Protein AF-G8Z0F2-F1 (afdb_monomer)

Solvent-accessible surface area (backbone atoms only — not comparable to full-atom values): 9276 Å² total; per-residue (Å²): 132,87,78,83,81,76,84,80,76,81,82,78,84,82,80,83,83,81,81,83,79,84,82,79,79,85,79,81,80,79,82,82,78,80,82,79,82,79,82,83,80,86,80,84,64,68,38,67,36,72,83,66,85,87,85,67,81,100,57,70,66,57,38,67,39,76,79,41,48,89,71,60,40,52,38,57,89,66,36,44,76,53,86,87,68,93,77,92,81,89,79,74,52,79,41,81,27,63,99,44,64,44,76,51,65,47,67,57,94,91,38,76,76,45,77,43,75,42,76,52,49,91,100,47,82,46,73,44,62,87

Foldseek 3Di:
DDDDDDDDDDDDDDDDDDDDDDDDDDDDDDDDDDDDDDDDDDDADFDFADPDDDDDPPAQDQGQGGPDGPVVQQDNVRNDGHDPDDDDDDDKDKDKDPPAKDWDFDDDPNDTDDIWTDGDDPPDIDIIMD

Radius of gyration: 45.35 Å; Cα contacts (8 Å, |Δi|>4): 136; chains: 1; bounding box: 96×27×138 Å

pLDDT: mean 89.54, std 9.08, range [54.91, 98.62]

Sequence (130 aa):
DPGFAGPKGDTGETGVTGVEGPRGFPGIPGRKGEPGESAYVYRSAFSVGLETRVTIPNVPIRFTKIFYNQQSHYDGTTGKFYCNIPGLYYFSYHITVYLKDVKVSLYKKDKAVLFTYDQFQDKNVDQASG

Nearest PDB structures (foldseek):
  6u66-assembly1_A  TM=9.876E-01  e=6.000E-10  Homo sapiens
  1c3h-assembly2_F  TM=9.960E-01  e=9.125E-10  Mus musculus
  4dou-assembly1_A  TM=9.559E-01  e=1.823E-08  Homo sapiens
  1gr3-assembly1_A  TM=9.782E-01  e=1.174E-05  Homo sapiens
  4f3j-assembly1_A  TM=9.189E-01  e=1.213E-04  Homo sapiens

Secondary structure (DSSP, 8-state):
-PPPPPPPPPPPPPPPPPPPPPPPPPPPPPPPPPPPPPPP------EEE-SS---STTS-----EEEE-TT--EETTTTEE---S-S------EEEE-SS-EEEEEEETTEEEEEEEE---TT--EEEE-

InterPro domains:
  IPR001073 C1q domain [PF00386] (45-130)
  IPR001073 C1q domain [PR00007] (54-80)
  IPR001073 C1q domain [PR00007] (81-100)
  IPR001073 C1q domain [PR00007] (126-130)
  IPR001073 C1q domain [PS50871] (39-130)
  IPR001073 C1q domain [SM00110] (37-130)
  IPR008160 Collagen triple helix repeat [PF01391] (2-36)
  IPR008983 Tumour necrosis factor-like domain superfamily [G3DSA:2.60.120.40] (34-130)
  IPR008983 Tumour necrosis factor-like domain superfamily [SSF49842] (42-130)
  IPR050392 Collagen/C1q domain-containing [PTHR15427] (2-130)

Structure (mmCIF, N/CA/C/O backbone):
data_AF-G8Z0F2-F1
#
_entry.id   AF-G8Z0F2-F1
#
loop_
_atom_site.group_PDB
_atom_site.id
_atom_site.type_symbol
_atom_site.label_atom_id
_atom_site.label_alt_id
_atom_site.label_comp_id
_atom_site.label_asym_id
_atom_site.label_entity_id
_atom_site.label_seq_id
_atom_site.pdbx_PDB_ins_code
_atom_site.Cartn_x
_atom_site.Cartn_y
_atom_site.Cartn_z
_atom_site.occupancy
_atom_site.B_iso_or_equiv
_atom_site.auth_seq_id
_atom_site.auth_comp_id
_atom_site.auth_asym_id
_atom_site.auth_atom_id
_atom_site.pdbx_PDB_model_num
ATOM 1 N N . ASP A 1 1 ? 79.680 -9.321 -110.513 1.00 56.25 1 ASP A N 1
ATOM 2 C CA . ASP A 1 1 ? 78.545 -9.786 -109.695 1.00 56.25 1 ASP A CA 1
ATOM 3 C C . ASP A 1 1 ? 78.617 -9.236 -108.280 1.00 56.25 1 ASP A C 1
ATOM 5 O O . ASP A 1 1 ? 79.683 -9.333 -107.677 1.00 56.25 1 ASP A O 1
ATOM 9 N N . PRO A 1 2 ? 77.549 -8.605 -107.760 1.00 54.91 2 PRO A N 1
ATOM 10 C CA . PRO A 1 2 ? 77.505 -8.145 -106.372 1.00 54.91 2 PRO A CA 1
ATOM 11 C C . PRO A 1 2 ? 77.425 -9.335 -105.404 1.00 54.91 2 PRO A C 1
ATOM 13 O O . PRO A 1 2 ? 76.638 -10.256 -105.615 1.00 54.91 2 PRO A O 1
ATOM 16 N N . GLY A 1 3 ? 78.256 -9.315 -104.358 1.00 60.53 3 GLY A N 1
ATOM 17 C CA . GLY A 1 3 ? 78.372 -10.398 -103.378 1.00 60.53 3 GLY A CA 1
ATOM 18 C C . GLY A 1 3 ? 77.139 -10.561 -102.486 1.00 60.53 3 GLY A C 1
ATOM 19 O O . GLY A 1 3 ? 76.424 -9.600 -102.202 1.00 60.53 3 GLY A O 1
ATOM 20 N N . PHE A 1 4 ? 76.909 -11.798 -102.037 1.00 66.00 4 PHE A N 1
ATOM 21 C CA . PHE A 1 4 ? 75.787 -12.160 -101.174 1.00 66.00 4 PHE A CA 1
ATOM 22 C C . PHE A 1 4 ? 75.829 -11.411 -99.835 1.00 66.00 4 PHE A C 1
ATOM 24 O O . PHE A 1 4 ? 76.884 -11.281 -99.212 1.00 66.00 4 PHE A O 1
ATOM 31 N N . ALA A 1 5 ? 74.664 -10.932 -99.392 1.00 76.12 5 ALA A N 1
ATOM 32 C CA . ALA A 1 5 ? 74.518 -10.256 -98.109 1.00 76.12 5 ALA A CA 1
ATOM 33 C C . ALA A 1 5 ? 74.842 -11.209 -96.948 1.00 76.12 5 ALA A C 1
ATOM 35 O O . ALA A 1 5 ? 74.421 -12.367 -96.946 1.00 76.12 5 ALA A O 1
ATOM 36 N N . GLY A 1 6 ? 75.597 -10.703 -95.969 1.00 72.38 6 GLY A N 1
ATOM 37 C CA . GLY A 1 6 ? 76.016 -11.471 -94.800 1.00 72.38 6 GLY A CA 1
ATOM 38 C C . GLY A 1 6 ? 74.839 -11.925 -93.925 1.00 72.38 6 GLY A C 1
ATOM 39 O O . GLY A 1 6 ? 73.756 -11.331 -93.982 1.00 72.38 6 GLY A O 1
ATOM 40 N N . PRO A 1 7 ? 75.036 -12.976 -93.110 1.00 76.06 7 PRO A N 1
ATOM 41 C CA . PRO A 1 7 ? 73.991 -13.500 -92.242 1.00 76.06 7 PRO A CA 1
ATOM 42 C C . PRO A 1 7 ? 73.538 -12.440 -91.233 1.00 76.06 7 PRO A C 1
ATOM 44 O O . PRO A 1 7 ? 74.339 -11.659 -90.713 1.00 76.06 7 PRO A O 1
ATOM 47 N N . LYS A 1 8 ? 72.230 -12.409 -90.967 1.00 79.06 8 LYS A N 1
ATOM 48 C CA . LYS A 1 8 ? 71.639 -11.501 -89.982 1.00 79.06 8 LYS A CA 1
ATOM 49 C C . LYS A 1 8 ? 72.136 -11.883 -88.584 1.00 79.06 8 LYS A C 1
ATOM 51 O O . LYS A 1 8 ? 72.136 -13.062 -88.249 1.00 79.06 8 LYS A O 1
ATOM 56 N N . GLY A 1 9 ? 72.546 -10.884 -87.802 1.00 74.75 9 GLY A N 1
ATOM 57 C CA . GLY A 1 9 ? 73.032 -11.085 -86.436 1.00 74.75 9 GLY A CA 1
ATOM 58 C C . GLY A 1 9 ? 71.974 -11.674 -85.500 1.00 74.75 9 GLY A C 1
ATOM 59 O O . GLY A 1 9 ? 70.770 -11.539 -85.743 1.00 74.75 9 GLY A O 1
ATOM 60 N N . ASP A 1 10 ? 72.453 -12.313 -84.434 1.00 79.00 10 ASP A N 1
ATOM 61 C CA . ASP A 1 10 ? 71.622 -12.995 -83.445 1.00 79.00 10 ASP A CA 1
ATOM 62 C C . ASP A 1 10 ? 70.670 -12.033 -82.721 1.00 79.00 10 ASP A C 1
ATOM 64 O O . ASP A 1 10 ? 70.940 -10.841 -82.546 1.00 79.00 10 ASP A O 1
ATOM 68 N N . THR A 1 11 ? 69.512 -12.559 -82.316 1.00 79.06 11 THR A N 1
ATOM 69 C CA . THR A 1 11 ? 68.493 -11.768 -81.612 1.00 79.06 11 THR A CA 1
ATOM 70 C C . THR A 1 11 ? 68.949 -11.511 -80.177 1.00 79.06 11 THR A C 1
ATOM 72 O O . THR A 1 11 ? 69.377 -12.438 -79.496 1.00 79.06 11 THR A O 1
ATOM 75 N N . GLY A 1 12 ? 68.864 -10.255 -79.728 1.00 76.56 12 GLY A N 1
ATOM 76 C CA . GLY A 1 12 ? 69.307 -9.848 -78.391 1.00 76.56 12 GLY A CA 1
ATOM 77 C C . GLY A 1 12 ? 68.540 -10.530 -77.254 1.00 76.56 12 GLY A C 1
ATOM 78 O O . GLY A 1 12 ? 67.398 -10.963 -77.427 1.00 76.56 12 GLY A O 1
ATOM 79 N N . GLU A 1 13 ? 69.175 -10.612 -76.083 1.00 80.69 13 GLU A N 1
ATOM 80 C CA . GLU A 1 13 ? 68.597 -11.244 -74.896 1.00 80.69 13 GLU A CA 1
ATOM 81 C C . GLU A 1 13 ? 67.308 -10.548 -74.433 1.00 80.69 13 GLU A C 1
ATOM 83 O O . GLU A 1 13 ? 67.142 -9.330 -74.542 1.00 80.69 13 GLU A O 1
ATOM 88 N N . THR A 1 14 ? 66.372 -11.341 -73.904 1.00 79.69 14 THR A N 1
ATOM 89 C CA . THR A 1 14 ? 65.101 -10.820 -73.386 1.00 79.69 14 THR A CA 1
ATOM 90 C C . THR A 1 14 ? 65.336 -10.097 -72.060 1.00 79.69 14 THR A C 1
ATOM 92 O O . THR A 1 14 ? 66.032 -10.610 -71.186 1.00 79.69 14 THR A O 1
ATOM 95 N N . GLY A 1 15 ? 64.757 -8.902 -71.910 1.00 78.62 15 GLY A N 1
ATOM 96 C CA . GLY A 1 15 ? 64.938 -8.063 -70.723 1.00 78.62 15 GLY A CA 1
ATOM 97 C C . GLY A 1 15 ? 64.443 -8.712 -69.425 1.00 78.62 15 GLY A C 1
ATOM 98 O O . GLY A 1 15 ? 63.533 -9.541 -69.431 1.00 78.62 15 GLY A O 1
ATOM 99 N N . VAL A 1 16 ? 65.041 -8.307 -68.302 1.00 82.56 16 VAL A N 1
ATOM 100 C CA . VAL A 1 16 ? 64.711 -8.819 -66.964 1.00 82.56 16 VAL A CA 1
ATOM 101 C C . VAL A 1 16 ? 63.278 -8.473 -66.543 1.00 82.56 16 VAL A C 1
ATOM 103 O O . VAL A 1 16 ? 62.784 -7.375 -66.805 1.00 82.56 16 VAL A O 1
ATOM 106 N N . THR A 1 17 ? 62.613 -9.405 -65.857 1.00 82.94 17 THR A N 1
ATOM 107 C CA . THR A 1 17 ? 61.265 -9.204 -65.304 1.00 82.94 17 THR A CA 1
ATOM 108 C C . THR A 1 17 ? 61.266 -8.103 -64.239 1.00 82.94 17 THR A C 1
ATOM 110 O O . THR A 1 17 ? 62.168 -8.039 -63.404 1.00 82.94 17 THR A O 1
ATOM 113 N N . GLY A 1 18 ? 60.245 -7.238 -64.259 1.00 82.81 18 GLY A N 1
ATOM 114 C CA . GLY A 1 18 ? 60.102 -6.136 -63.304 1.00 82.81 18 GLY A CA 1
ATOM 115 C C . GLY A 1 18 ? 59.891 -6.597 -61.856 1.00 82.81 18 GLY A C 1
ATOM 116 O O . GLY A 1 18 ? 59.407 -7.699 -61.603 1.00 82.81 18 GLY A O 1
ATOM 117 N N . VAL A 1 19 ? 60.250 -5.730 -60.905 1.00 87.38 19 VAL A N 1
ATOM 118 C CA . VAL A 1 19 ? 60.095 -5.981 -59.463 1.00 87.38 19 VAL A CA 1
ATOM 119 C C . VAL A 1 19 ? 58.624 -5.980 -59.033 1.00 87.38 19 VAL A C 1
ATOM 121 O O . VAL A 1 19 ? 57.807 -5.244 -59.588 1.00 87.38 19 VAL A O 1
ATOM 124 N N . GLU A 1 20 ? 58.289 -6.795 -58.028 1.00 88.56 20 GLU A N 1
ATOM 125 C CA . GLU A 1 20 ? 56.943 -6.845 -57.447 1.00 88.56 20 GLU A CA 1
ATOM 126 C C . GLU A 1 20 ? 56.573 -5.510 -56.773 1.00 88.56 20 GLU A C 1
ATOM 128 O O . GLU A 1 20 ? 57.415 -4.831 -56.181 1.00 88.56 20 GLU A O 1
ATOM 133 N N . GLY A 1 21 ? 55.300 -5.120 -56.883 1.00 88.19 21 GLY A N 1
ATOM 134 C CA . GLY A 1 21 ? 54.794 -3.872 -56.318 1.00 88.19 21 GLY A CA 1
ATOM 135 C C . GLY A 1 21 ? 54.713 -3.880 -54.783 1.00 88.19 21 GLY A C 1
ATOM 136 O O . GLY A 1 21 ? 54.686 -4.938 -54.155 1.00 88.19 21 GLY A O 1
ATOM 137 N N . PRO A 1 22 ? 54.638 -2.698 -54.147 1.00 92.38 22 PRO A N 1
ATOM 138 C CA . PRO A 1 22 ? 54.521 -2.603 -52.698 1.00 92.38 22 PRO A CA 1
ATOM 139 C C . PRO A 1 22 ? 53.174 -3.140 -52.197 1.00 92.38 22 PRO A C 1
ATOM 141 O O . PRO A 1 22 ? 52.141 -3.031 -52.860 1.00 92.38 22 PRO A O 1
ATOM 144 N N . ARG A 1 23 ? 53.173 -3.668 -50.968 1.00 91.19 23 ARG A N 1
ATOM 145 C CA . ARG A 1 23 ? 51.954 -4.115 -50.282 1.00 91.19 23 ARG A CA 1
ATOM 146 C C . ARG A 1 23 ? 50.985 -2.944 -50.061 1.00 91.19 23 ARG A C 1
ATOM 148 O O . ARG A 1 23 ? 51.401 -1.850 -49.689 1.00 91.19 23 ARG A O 1
ATOM 155 N N . GLY A 1 24 ? 49.687 -3.204 -50.233 1.00 90.12 24 GLY A N 1
ATOM 156 C CA . GLY A 1 24 ? 48.626 -2.223 -49.988 1.00 90.12 24 GLY A CA 1
ATOM 157 C C . GLY A 1 24 ? 48.486 -1.801 -48.518 1.00 90.12 24 GLY A C 1
ATOM 158 O O . GLY A 1 24 ? 48.923 -2.502 -47.601 1.00 90.12 24 GLY A O 1
ATOM 159 N N . PHE A 1 25 ? 47.848 -0.651 -48.300 1.00 93.50 25 PHE A N 1
ATOM 160 C CA . PHE A 1 25 ? 47.625 -0.088 -46.967 1.00 93.50 25 PHE A CA 1
ATOM 161 C C . PHE A 1 25 ? 46.613 -0.898 -46.133 1.00 93.50 25 PHE A C 1
ATOM 163 O O . PHE A 1 25 ? 45.729 -1.549 -46.696 1.00 93.50 25 PHE A O 1
ATOM 170 N N . PRO A 1 26 ? 46.702 -0.838 -44.789 1.00 92.75 26 PRO A N 1
ATOM 171 C CA . PRO A 1 26 ? 45.676 -1.384 -43.904 1.00 92.75 26 PRO A CA 1
ATOM 172 C C . PRO A 1 26 ? 44.287 -0.787 -44.170 1.00 92.75 26 PRO A C 1
ATOM 174 O O . PRO A 1 26 ? 44.157 0.382 -44.535 1.00 92.75 26 PRO A O 1
ATOM 177 N N . GLY A 1 27 ? 43.245 -1.590 -43.943 1.00 90.88 27 GLY A N 1
ATOM 178 C CA . GLY A 1 27 ? 41.857 -1.138 -44.034 1.00 90.88 27 GLY A CA 1
ATOM 179 C C . GLY A 1 27 ? 41.485 -0.130 -42.941 1.00 90.88 27 GLY A C 1
ATOM 180 O O . GLY A 1 27 ? 42.129 -0.042 -41.896 1.00 90.88 27 GLY A O 1
ATOM 181 N N . ILE A 1 28 ? 40.415 0.626 -43.183 1.00 93.62 28 ILE A N 1
ATOM 182 C CA . ILE A 1 28 ? 39.904 1.628 -42.241 1.00 93.62 28 ILE A CA 1
ATOM 183 C C . ILE A 1 28 ? 39.268 0.913 -41.032 1.00 93.62 28 ILE A C 1
ATOM 185 O O . ILE A 1 28 ? 38.536 -0.061 -41.233 1.00 93.62 28 ILE A O 1
ATOM 189 N N . PRO A 1 29 ? 39.498 1.381 -39.789 1.00 92.69 29 PRO A N 1
ATOM 190 C CA . PRO A 1 29 ? 38.812 0.856 -38.612 1.00 92.69 29 PRO A CA 1
ATOM 191 C C . PRO A 1 29 ? 37.284 0.871 -38.757 1.00 92.69 29 PRO A C 1
ATOM 193 O O . PRO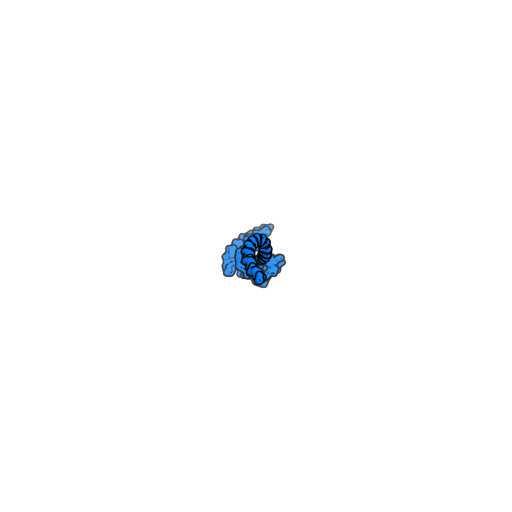 A 1 29 ? 36.703 1.797 -39.326 1.00 92.69 29 PRO A O 1
ATOM 196 N N . GLY A 1 30 ? 36.630 -0.154 -38.206 1.00 90.62 30 GLY A N 1
ATOM 197 C CA . GLY A 1 30 ? 35.171 -0.243 -38.181 1.00 90.62 30 GLY A CA 1
ATOM 198 C C . GLY A 1 30 ? 34.527 0.901 -37.393 1.00 90.62 30 GLY A C 1
ATOM 199 O O . GLY A 1 30 ? 35.142 1.507 -36.512 1.00 90.62 30 GLY A O 1
ATOM 200 N N . ARG A 1 31 ? 33.261 1.201 -37.700 1.00 93.06 31 ARG A N 1
ATOM 201 C CA . ARG A 1 31 ? 32.496 2.211 -36.960 1.00 93.06 31 ARG A CA 1
ATOM 202 C C . ARG A 1 31 ? 32.277 1.765 -35.514 1.00 93.06 31 ARG A C 1
ATOM 204 O O . ARG A 1 31 ? 32.040 0.589 -35.248 1.00 93.06 31 ARG A O 1
ATOM 211 N N . LYS A 1 32 ? 32.323 2.726 -34.590 1.00 89.19 32 LYS A N 1
ATOM 212 C CA . LYS A 1 32 ? 31.938 2.511 -33.191 1.00 89.19 32 LYS A CA 1
ATOM 213 C C . LYS A 1 32 ? 30.469 2.074 -33.134 1.00 89.19 32 LYS A C 1
ATOM 215 O O . LYS A 1 32 ? 29.645 2.641 -33.849 1.00 89.19 32 LYS A O 1
ATOM 220 N N . GLY A 1 33 ? 30.164 1.087 -32.292 1.00 85.19 33 GLY A N 1
ATOM 221 C CA . GLY A 1 33 ? 28.787 0.657 -32.038 1.00 85.19 33 GLY A CA 1
ATOM 222 C C . GLY A 1 33 ? 27.933 1.770 -31.426 1.00 85.19 33 GLY A C 1
ATOM 223 O O . GLY A 1 33 ? 28.460 2.722 -30.840 1.00 85.19 33 GLY A O 1
ATOM 224 N N . GLU A 1 34 ? 26.616 1.649 -31.574 1.00 88.06 34 GLU A N 1
ATOM 225 C CA . GLU A 1 34 ? 25.664 2.606 -31.011 1.00 88.06 34 GLU A CA 1
ATOM 226 C C . GLU A 1 34 ? 25.673 2.580 -29.469 1.00 88.06 34 GLU A C 1
ATOM 228 O O . GLU A 1 34 ? 25.990 1.549 -28.864 1.00 88.06 34 GLU A O 1
ATOM 233 N N . PRO A 1 35 ? 25.354 3.708 -28.806 1.00 80.00 35 PRO A N 1
ATOM 234 C CA . PRO A 1 35 ? 25.112 3.723 -27.367 1.00 80.00 35 PRO A CA 1
ATOM 235 C C . PRO A 1 35 ? 23.964 2.773 -26.991 1.00 80.00 35 PRO A C 1
ATOM 237 O O . PRO A 1 35 ? 22.965 2.706 -27.700 1.00 80.00 35 PRO A O 1
ATOM 240 N N . GLY A 1 36 ? 24.087 2.067 -25.864 1.00 79.06 36 GLY A N 1
ATOM 241 C CA . GLY A 1 36 ? 22.998 1.230 -25.349 1.00 79.06 36 GLY A CA 1
ATOM 242 C C . GLY A 1 36 ? 21.765 2.050 -24.942 1.00 79.06 36 GLY A C 1
ATOM 243 O O . GLY A 1 36 ? 21.893 3.210 -24.545 1.00 79.06 36 GLY A O 1
ATOM 244 N N . GLU A 1 37 ? 20.579 1.441 -25.018 1.00 78.62 37 GLU A N 1
ATOM 245 C CA . GLU A 1 37 ? 19.319 2.038 -24.554 1.00 78.62 37 GLU A CA 1
ATOM 246 C C . GLU A 1 37 ? 19.381 2.404 -23.062 1.00 78.62 37 GLU A C 1
ATOM 248 O O . GLU A 1 37 ? 19.896 1.655 -22.227 1.00 78.62 37 GLU A O 1
ATOM 253 N N . SER A 1 38 ? 18.839 3.572 -22.711 1.00 69.31 38 SER A N 1
ATOM 254 C CA . SER A 1 38 ? 18.694 3.993 -21.320 1.00 69.31 38 SER A CA 1
ATOM 255 C C . SER A 1 38 ? 17.710 3.075 -20.585 1.00 69.31 38 SER A C 1
ATOM 257 O O . SER A 1 38 ? 16.641 2.742 -21.093 1.00 69.31 38 SER A O 1
ATOM 259 N N . ALA A 1 39 ? 18.061 2.647 -19.369 1.00 74.94 39 ALA A N 1
ATOM 260 C CA . ALA A 1 39 ? 17.222 1.744 -18.587 1.00 74.94 39 ALA A CA 1
ATOM 261 C C . ALA A 1 39 ? 15.864 2.397 -18.270 1.00 74.94 39 ALA A C 1
ATOM 263 O O . ALA A 1 39 ? 15.795 3.413 -17.573 1.00 74.94 39 ALA A O 1
ATOM 264 N N . TYR A 1 40 ? 14.773 1.804 -18.760 1.00 77.75 40 TYR A N 1
ATOM 265 C CA . TYR A 1 40 ? 13.424 2.245 -18.420 1.00 77.75 40 TYR A CA 1
ATOM 266 C C . TYR A 1 40 ? 13.185 2.049 -16.915 1.00 77.75 40 TYR A C 1
ATOM 268 O O . TYR A 1 40 ? 13.268 0.935 -16.397 1.00 77.75 40 TYR A O 1
ATOM 276 N N . VAL A 1 41 ? 12.906 3.134 -16.186 1.00 86.94 41 VAL A N 1
ATOM 277 C CA . VAL A 1 41 ? 12.663 3.073 -14.737 1.00 86.94 41 VAL A CA 1
ATOM 278 C C . VAL A 1 41 ? 11.190 2.769 -14.486 1.00 86.94 41 VAL A C 1
ATOM 280 O O . VAL A 1 41 ? 10.330 3.637 -14.658 1.00 86.94 41 VAL A O 1
ATOM 283 N N . TYR A 1 42 ? 10.901 1.550 -14.035 1.00 91.94 42 TYR A N 1
ATOM 284 C CA . TYR A 1 42 ? 9.574 1.167 -13.555 1.00 91.94 42 TYR A CA 1
ATOM 285 C C . TYR A 1 42 ? 9.232 1.953 -12.287 1.00 91.94 42 TYR A C 1
ATOM 287 O O . TYR A 1 42 ? 9.964 1.911 -11.299 1.00 91.94 42 TYR A O 1
ATOM 295 N N . ARG A 1 43 ? 8.114 2.684 -12.306 1.00 95.25 43 ARG A N 1
ATOM 296 C CA . ARG A 1 43 ? 7.631 3.454 -11.155 1.00 95.25 43 ARG A CA 1
ATOM 297 C C . ARG A 1 43 ? 6.219 3.014 -10.805 1.00 95.25 43 ARG A C 1
ATOM 299 O O . ARG A 1 43 ? 5.358 2.960 -11.674 1.00 95.25 43 ARG A O 1
ATOM 306 N N . SER A 1 44 ? 5.992 2.714 -9.535 1.00 97.56 44 SER A N 1
ATOM 307 C CA . SER A 1 44 ? 4.671 2.449 -8.972 1.00 97.56 44 SER A CA 1
ATOM 308 C C . SER A 1 44 ? 4.752 2.655 -7.467 1.00 97.56 44 SER A C 1
ATOM 310 O O . SER A 1 44 ? 5.225 1.776 -6.751 1.00 97.56 44 SER A O 1
ATOM 312 N N . ALA A 1 45 ? 4.323 3.820 -6.992 1.00 97.88 45 ALA A N 1
ATOM 313 C CA . ALA A 1 45 ? 4.351 4.151 -5.575 1.00 97.88 45 ALA A CA 1
ATOM 314 C C . ALA A 1 45 ? 3.167 5.047 -5.209 1.00 97.88 45 ALA A C 1
ATOM 316 O O . ALA A 1 45 ? 2.627 5.765 -6.049 1.00 97.88 45 ALA A O 1
ATOM 317 N N . PHE A 1 46 ? 2.784 5.014 -3.938 1.00 98.56 46 PHE A N 1
ATOM 318 C CA . PHE A 1 46 ? 1.791 5.911 -3.365 1.00 98.56 46 PHE A CA 1
ATOM 319 C C . PHE A 1 46 ? 2.180 6.246 -1.923 1.00 98.56 46 PHE A C 1
ATOM 321 O O . PHE A 1 46 ? 2.857 5.468 -1.255 1.00 98.56 46 PHE A O 1
ATOM 328 N N . SER A 1 47 ? 1.758 7.412 -1.452 1.00 98.62 47 SER A N 1
ATOM 329 C CA . SER A 1 47 ? 1.847 7.826 -0.057 1.00 98.62 47 SER A CA 1
ATOM 330 C C . SER A 1 47 ? 0.617 8.660 0.260 1.00 98.62 47 SER A C 1
ATOM 332 O O . SER A 1 47 ? 0.319 9.634 -0.440 1.00 98.62 47 SER A O 1
ATOM 334 N N . VAL A 1 48 ? -0.135 8.235 1.271 1.00 98.50 48 VAL A N 1
ATOM 335 C CA . VAL A 1 48 ? -1.465 8.764 1.578 1.00 98.50 48 VAL A CA 1
ATOM 336 C C . VAL A 1 48 ? -1.699 8.834 3.083 1.00 98.50 48 VAL A C 1
ATOM 338 O O . VAL A 1 48 ? -1.076 8.106 3.851 1.00 98.50 48 VAL A O 1
ATOM 341 N N . GLY A 1 49 ? -2.596 9.720 3.507 1.00 97.38 49 GLY A N 1
ATOM 342 C CA . GLY A 1 49 ? -2.956 9.932 4.906 1.00 97.38 49 GLY A CA 1
ATOM 343 C C . GLY A 1 49 ? -4.463 10.070 5.117 1.00 97.38 49 GLY A C 1
ATOM 344 O O . GLY A 1 49 ? -5.237 10.273 4.180 1.00 97.38 49 GLY A O 1
ATOM 345 N N . LEU A 1 50 ? -4.881 9.947 6.375 1.00 95.12 50 LEU A N 1
ATOM 346 C CA . LEU A 1 50 ? -6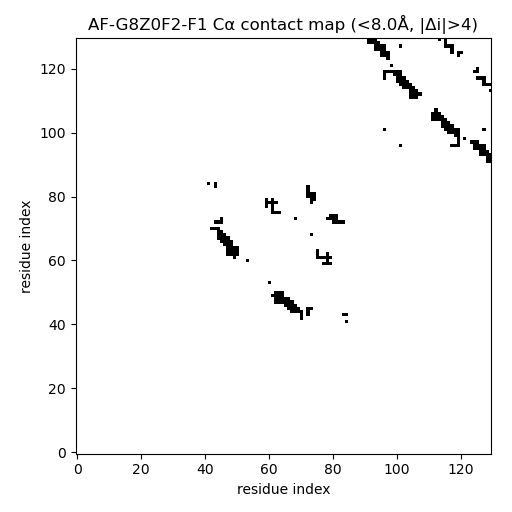.259 10.199 6.791 1.00 95.12 50 LEU A CA 1
ATOM 347 C C . LEU A 1 50 ? -6.474 11.698 7.018 1.00 95.12 50 LEU A C 1
ATOM 349 O O . LEU A 1 50 ? -5.652 12.353 7.657 1.00 95.12 50 LEU A O 1
ATOM 353 N N . GLU A 1 51 ? -7.599 12.223 6.537 1.00 92.94 51 GLU A N 1
ATOM 354 C CA . GLU A 1 51 ? -8.078 13.577 6.871 1.00 92.94 51 GLU A CA 1
ATOM 355 C C . GLU A 1 51 ? -9.183 13.534 7.928 1.00 92.94 51 GLU A C 1
ATOM 357 O O . GLU A 1 51 ? -9.291 14.420 8.771 1.00 92.94 51 GLU A O 1
ATOM 362 N N . THR A 1 52 ? -9.981 12.466 7.917 1.00 88.88 52 THR A N 1
ATOM 363 C CA . THR A 1 52 ? -11.087 12.239 8.848 1.00 88.88 52 THR A CA 1
ATOM 364 C C . THR A 1 52 ? -10.945 10.885 9.527 1.00 88.88 52 THR A C 1
ATOM 366 O O . THR A 1 52 ? -10.452 9.931 8.927 1.00 88.88 52 THR A O 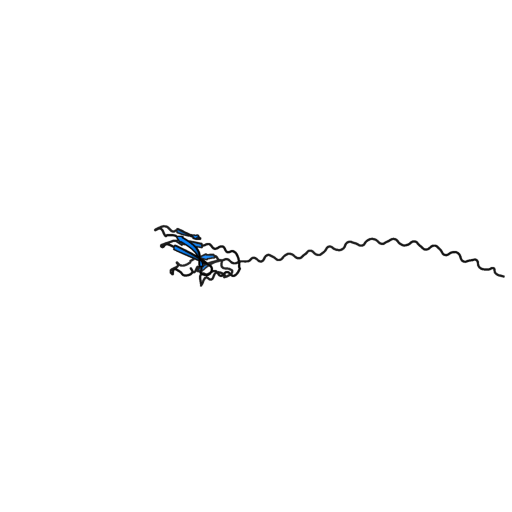1
ATOM 369 N N . ARG A 1 53 ? -11.416 10.769 10.774 1.00 86.00 53 ARG A N 1
ATOM 370 C CA . ARG A 1 53 ? -11.431 9.487 11.494 1.00 86.00 53 ARG A CA 1
ATOM 371 C C . ARG A 1 53 ? -12.314 8.469 10.773 1.00 86.00 53 ARG A C 1
ATOM 373 O O . ARG A 1 53 ? -13.387 8.810 10.279 1.00 86.00 53 ARG A O 1
ATOM 380 N N . VAL A 1 54 ? -1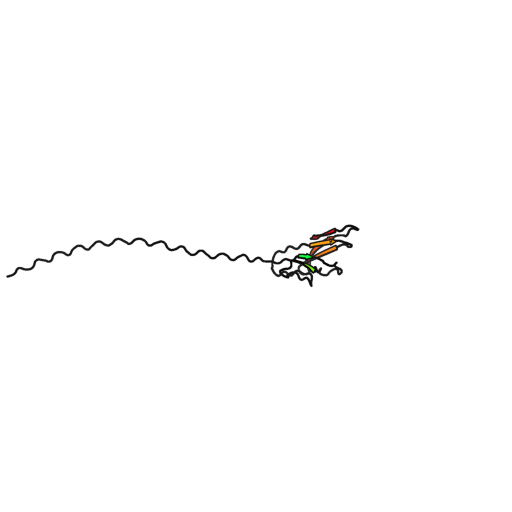1.882 7.212 10.774 1.00 85.56 54 VAL A N 1
ATOM 381 C CA . VAL A 1 54 ? -12.665 6.095 10.237 1.00 85.56 54 VAL A CA 1
ATOM 382 C C . VAL A 1 54 ? -13.806 5.773 11.200 1.00 85.56 54 VAL A C 1
ATOM 384 O O . VAL A 1 54 ? -13.575 5.551 12.386 1.00 85.56 54 VAL A O 1
ATOM 387 N N . THR A 1 55 ? -15.038 5.754 10.696 1.00 80.38 55 THR A N 1
ATOM 388 C CA . THR A 1 55 ? -16.247 5.492 11.497 1.00 80.38 55 THR A CA 1
ATOM 389 C C . THR A 1 55 ? -16.836 4.102 11.271 1.00 80.38 55 THR A C 1
ATOM 391 O O . THR A 1 55 ? -17.576 3.613 12.122 1.00 80.38 55 THR A O 1
ATOM 394 N N . ILE A 1 56 ? -16.501 3.453 10.151 1.00 87.06 56 ILE A N 1
ATOM 395 C CA . ILE A 1 56 ? -17.056 2.157 9.747 1.00 87.06 56 ILE A CA 1
ATOM 396 C C . ILE A 1 56 ? -15.961 1.086 9.880 1.00 87.06 56 ILE A C 1
ATOM 398 O O . ILE A 1 56 ? -14.929 1.198 9.214 1.00 87.06 56 ILE A O 1
ATOM 402 N N . PRO A 1 57 ? -16.144 0.056 10.727 1.00 88.12 57 PRO A N 1
ATOM 403 C CA . PRO A 1 57 ? -15.204 -1.056 10.835 1.00 88.12 57 PRO A CA 1
ATOM 404 C C . PRO A 1 57 ? -15.355 -2.039 9.663 1.00 88.12 57 PRO A C 1
ATOM 406 O O . PRO A 1 57 ? -16.380 -2.065 8.986 1.00 88.12 57 PRO A O 1
ATOM 409 N N . ASN A 1 58 ? -14.351 -2.897 9.462 1.00 88.00 58 ASN A N 1
ATOM 410 C CA . ASN A 1 58 ? -14.363 -4.000 8.484 1.00 88.00 58 ASN A CA 1
ATOM 411 C C . ASN A 1 58 ? -14.550 -3.588 7.009 1.00 88.00 58 ASN A C 1
ATOM 413 O O . ASN A 1 58 ? -14.901 -4.422 6.176 1.00 88.00 58 ASN A O 1
ATOM 417 N N . VAL A 1 59 ? -14.284 -2.327 6.666 1.00 92.56 59 VAL A N 1
ATOM 418 C CA . VAL A 1 59 ? -14.230 -1.837 5.280 1.00 92.56 59 VAL A CA 1
ATOM 419 C C . VAL A 1 59 ? -12.836 -1.285 4.972 1.00 92.56 59 VAL A C 1
ATOM 421 O O . VAL A 1 59 ? -12.122 -0.897 5.901 1.00 92.56 59 VAL A O 1
ATOM 424 N N . PRO A 1 60 ? -12.418 -1.231 3.692 1.00 94.75 60 PRO A N 1
ATOM 425 C CA . PRO A 1 60 ? -11.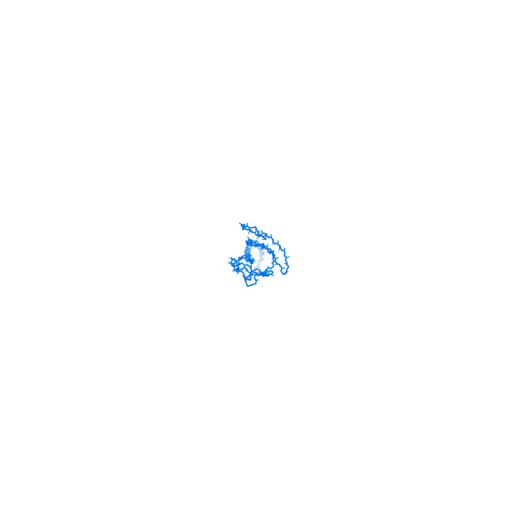160 -0.595 3.321 1.00 94.75 60 PRO A CA 1
ATOM 426 C C . PRO A 1 60 ? -11.083 0.847 3.832 1.00 94.75 60 PRO A C 1
ATOM 428 O O . PRO A 1 60 ? -12.003 1.644 3.630 1.00 94.75 60 PRO A O 1
ATOM 431 N N . ILE A 1 61 ? -9.970 1.185 4.483 1.00 94.94 61 ILE A N 1
ATOM 432 C CA . ILE A 1 61 ? -9.723 2.545 4.956 1.00 94.94 61 ILE A CA 1
ATOM 433 C C . ILE A 1 61 ? -9.413 3.434 3.750 1.00 94.94 61 ILE A C 1
ATOM 435 O O . ILE A 1 61 ? -8.480 3.178 2.987 1.00 94.94 61 ILE A O 1
ATOM 439 N N . ARG A 1 62 ? -10.200 4.496 3.586 1.00 95.38 62 ARG A N 1
ATOM 440 C CA . ARG A 1 62 ? -10.036 5.472 2.506 1.00 95.38 62 ARG A CA 1
ATOM 441 C C . ARG A 1 62 ? -9.135 6.608 2.978 1.00 95.38 62 ARG A C 1
ATOM 443 O O . ARG A 1 62 ? -9.565 7.461 3.750 1.00 95.38 62 ARG A O 1
ATOM 450 N N . PHE A 1 63 ? -7.890 6.609 2.515 1.00 96.31 63 PHE A N 1
ATOM 451 C CA . PHE A 1 63 ? -6.929 7.676 2.778 1.00 96.31 63 PHE A CA 1
ATOM 452 C C . PHE A 1 63 ? -7.062 8.733 1.678 1.00 96.31 63 PHE A C 1
ATOM 454 O O . PHE A 1 63 ? -6.741 8.484 0.518 1.00 96.31 63 PHE A O 1
ATOM 461 N N . THR A 1 64 ? -7.586 9.904 2.029 1.00 96.44 64 THR A N 1
ATOM 462 C CA . THR A 1 64 ? -7.911 10.967 1.065 1.00 96.44 64 THR A CA 1
ATOM 463 C C . THR A 1 64 ? -6.815 12.018 0.935 1.00 96.44 64 THR A C 1
ATOM 465 O O . THR A 1 64 ? -6.723 12.669 -0.104 1.00 96.44 64 THR A O 1
ATOM 468 N N . LYS A 1 65 ? -5.927 12.143 1.929 1.00 97.75 65 LYS A N 1
ATOM 469 C CA . LYS A 1 65 ? -4.779 13.050 1.854 1.00 97.75 65 LYS A CA 1
ATOM 470 C C . LYS A 1 65 ? -3.705 12.441 0.962 1.00 97.75 65 LYS A C 1
ATOM 472 O O . LYS A 1 65 ? -3.046 11.493 1.376 1.00 97.75 65 LYS A O 1
ATOM 477 N N . ILE A 1 66 ? -3.497 12.978 -0.235 1.00 97.81 66 ILE A N 1
ATOM 478 C CA . ILE A 1 66 ? -2.479 12.473 -1.165 1.00 97.81 66 ILE A CA 1
ATOM 479 C C . ILE A 1 66 ? -1.147 13.194 -0.929 1.00 97.81 66 ILE A C 1
ATOM 481 O O . ILE A 1 66 ? -1.034 14.387 -1.194 1.00 97.81 66 ILE A O 1
ATOM 485 N N . PHE A 1 67 ? -0.125 12.466 -0.469 1.00 98.31 67 PHE A N 1
ATOM 486 C CA . PHE A 1 67 ? 1.258 12.961 -0.441 1.00 98.31 67 PHE A CA 1
ATOM 487 C C . PHE A 1 67 ? 1.985 12.652 -1.755 1.00 98.31 67 PHE A C 1
ATOM 489 O O . PHE A 1 67 ? 2.730 13.482 -2.267 1.00 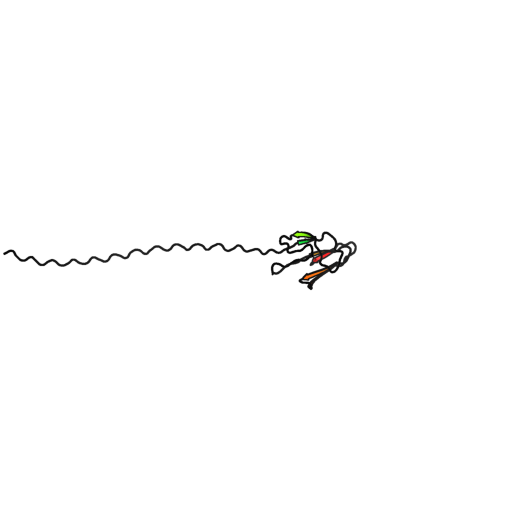98.31 67 PHE A O 1
ATOM 496 N N . TYR A 1 68 ? 1.754 11.461 -2.316 1.00 98.50 68 TYR A N 1
ATOM 497 C CA . TYR A 1 68 ? 2.271 11.044 -3.620 1.00 98.50 68 TYR A CA 1
ATOM 498 C C . TYR A 1 68 ? 1.336 10.007 -4.249 1.00 98.50 68 TYR A C 1
ATOM 500 O O . TYR A 1 68 ? 0.952 9.047 -3.588 1.00 98.50 68 TYR A O 1
ATOM 508 N N . ASN A 1 69 ? 0.981 10.173 -5.524 1.00 98.12 69 ASN A N 1
ATOM 509 C CA . ASN A 1 69 ? 0.234 9.173 -6.302 1.00 98.12 69 ASN A CA 1
ATOM 510 C C . ASN A 1 69 ? 0.375 9.434 -7.814 1.00 98.12 69 ASN A C 1
ATOM 512 O O . ASN A 1 69 ? -0.610 9.471 -8.543 1.00 98.12 69 ASN A O 1
ATOM 516 N N . GLN A 1 70 ? 1.593 9.700 -8.294 1.00 97.75 70 GLN A N 1
ATOM 517 C CA . GLN A 1 70 ? 1.812 10.170 -9.671 1.00 97.75 70 GLN A CA 1
ATOM 518 C C . GLN A 1 70 ? 1.343 9.167 -10.738 1.00 97.75 70 GLN A C 1
ATOM 520 O O . GLN A 1 70 ? 0.928 9.569 -11.819 1.00 97.75 70 GLN A O 1
ATOM 525 N N . GLN A 1 71 ? 1.422 7.867 -10.445 1.00 97.75 71 GLN A N 1
ATOM 526 C CA . GLN A 1 71 ? 0.996 6.800 -11.354 1.00 97.75 71 GLN A CA 1
ATOM 527 C C . GLN A 1 71 ? -0.498 6.487 -11.251 1.00 97.75 71 GLN A C 1
ATOM 529 O O . GLN A 1 71 ? -0.998 5.675 -12.022 1.00 97.75 71 GLN A O 1
ATOM 534 N N . SER A 1 72 ? -1.210 7.087 -10.291 1.00 98.06 72 SER A N 1
ATOM 535 C CA . SER A 1 72 ? -2.630 6.818 -10.036 1.00 98.06 72 SER A CA 1
ATOM 536 C C . SER A 1 72 ? -2.943 5.332 -9.810 1.00 98.06 72 SER A C 1
ATOM 538 O O . SER A 1 72 ? -4.026 4.857 -10.140 1.00 98.06 72 SER A O 1
ATOM 540 N N . HIS A 1 73 ? -1.990 4.581 -9.249 1.00 98.50 73 HIS A N 1
ATOM 541 C CA . HIS A 1 73 ? -2.179 3.170 -8.897 1.00 98.50 73 HIS A CA 1
ATOM 542 C C . HIS A 1 73 ? -2.891 3.008 -7.546 1.00 98.50 73 HIS A C 1
ATOM 544 O O . HIS A 1 73 ? -3.468 1.958 -7.277 1.00 98.50 73 HIS A O 1
ATOM 550 N N . TYR A 1 74 ? -2.883 4.033 -6.688 1.00 98.62 74 TYR A N 1
ATOM 551 C CA . TYR A 1 74 ? -3.781 4.102 -5.538 1.00 98.62 74 TYR A CA 1
ATOM 552 C C . TYR A 1 74 ? -5.094 4.781 -5.930 1.00 98.62 74 TYR A C 1
ATOM 554 O O . TYR A 1 74 ? -5.094 5.891 -6.463 1.00 98.62 74 TYR A O 1
ATOM 562 N N . ASP A 1 75 ? -6.211 4.137 -5.619 1.00 98.00 75 ASP A N 1
ATOM 563 C CA . ASP A 1 75 ? -7.547 4.675 -5.825 1.00 98.00 75 ASP A CA 1
ATOM 564 C C . ASP A 1 75 ? -8.110 5.230 -4.511 1.00 98.00 75 ASP A C 1
ATOM 566 O O . ASP A 1 75 ? -8.524 4.487 -3.617 1.00 98.00 75 ASP A O 1
ATOM 570 N N . GLY A 1 76 ? -8.165 6.561 -4.408 1.00 95.19 76 GLY A N 1
ATOM 571 C CA . GLY A 1 76 ? -8.698 7.262 -3.234 1.00 95.19 76 GLY A CA 1
ATOM 572 C C . GLY A 1 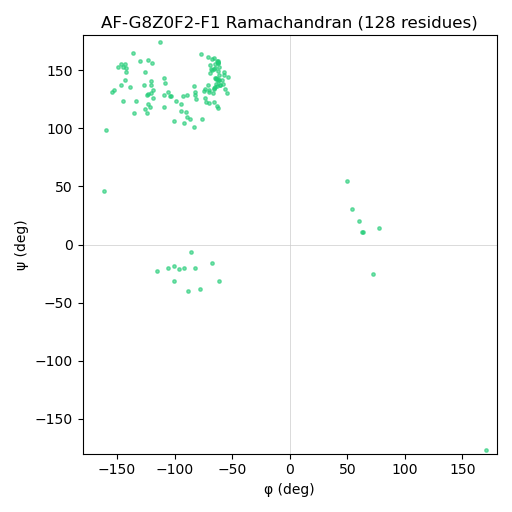76 ? -10.205 7.084 -3.018 1.00 95.19 76 GLY A C 1
ATOM 573 O O . GLY A 1 76 ? -10.710 7.331 -1.919 1.00 95.19 76 GLY A O 1
ATOM 574 N N . THR A 1 77 ? -10.950 6.623 -4.028 1.00 94.69 77 THR A N 1
ATOM 575 C CA . THR A 1 77 ? -12.385 6.350 -3.873 1.00 94.69 77 THR A CA 1
ATOM 576 C C . THR A 1 77 ? -12.627 5.030 -3.152 1.00 94.69 77 THR A C 1
ATOM 578 O O . THR A 1 77 ? -13.506 4.960 -2.295 1.00 94.69 77 THR A O 1
ATOM 581 N N . THR A 1 78 ? -11.811 4.010 -3.424 1.00 95.50 78 THR A N 1
ATOM 582 C CA . THR A 1 78 ? -11.949 2.674 -2.825 1.00 95.50 78 THR A CA 1
ATOM 583 C C . THR A 1 78 ? -10.992 2.413 -1.664 1.00 95.50 78 THR A C 1
ATOM 585 O O . THR A 1 78 ? -11.231 1.496 -0.882 1.00 95.50 78 THR A O 1
ATOM 588 N N . GLY A 1 79 ? -9.917 3.195 -1.531 1.00 96.19 79 GLY A N 1
ATOM 589 C CA . GLY A 1 79 ? -8.861 2.967 -0.545 1.00 96.19 79 GLY A CA 1
ATOM 590 C C . GLY A 1 79 ? -7.879 1.855 -0.927 1.00 96.19 79 GLY A C 1
ATOM 591 O O . GLY A 1 79 ? -7.149 1.363 -0.067 1.00 96.19 79 GLY A O 1
ATOM 592 N N . LYS A 1 80 ? -7.877 1.420 -2.193 1.00 97.94 80 LYS A N 1
ATOM 593 C CA . LYS A 1 80 ? -7.120 0.253 -2.665 1.00 97.94 80 LYS A CA 1
ATOM 594 C C . LYS A 1 80 ? -5.944 0.660 -3.546 1.00 97.94 80 LYS A C 1
ATOM 596 O O . LYS A 1 80 ? -6.045 1.566 -4.366 1.00 97.94 80 LYS A O 1
ATOM 601 N N . PHE A 1 81 ? -4.840 -0.066 -3.406 1.00 98.44 81 PHE A N 1
ATOM 602 C CA . PHE A 1 81 ? -3.724 -0.023 -4.346 1.00 98.44 81 PHE A CA 1
ATOM 603 C C . PHE A 1 81 ? -3.887 -1.121 -5.404 1.00 98.44 81 PHE A C 1
ATOM 605 O O . PHE A 1 81 ? -4.052 -2.298 -5.066 1.00 98.44 81 PHE A O 1
ATOM 612 N N . TYR A 1 82 ? -3.812 -0.741 -6.675 1.00 98.00 82 TYR A N 1
ATOM 613 C CA . TYR A 1 82 ? -3.836 -1.636 -7.822 1.00 98.00 82 TYR A CA 1
ATOM 614 C C . TYR A 1 82 ? -2.412 -1.881 -8.320 1.00 98.00 82 TYR A C 1
ATOM 616 O O . TYR A 1 82 ? -1.650 -0.966 -8.618 1.00 98.00 82 TYR A O 1
ATOM 624 N N . CYS A 1 83 ? -2.032 -3.155 -8.377 1.00 97.06 83 CYS A N 1
ATOM 625 C CA . CYS A 1 83 ? -0.721 -3.562 -8.857 1.00 97.06 83 CYS A CA 1
ATOM 626 C C . CYS A 1 83 ? -0.736 -3.640 -10.388 1.00 97.06 83 CYS A C 1
ATOM 628 O O . CYS A 1 83 ? -1.217 -4.624 -10.950 1.00 97.06 83 CYS A O 1
ATOM 630 N N . ASN A 1 84 ? -0.203 -2.611 -11.047 1.00 97.19 84 ASN A N 1
ATOM 631 C CA . ASN A 1 84 ? -0.104 -2.551 -12.510 1.00 97.19 84 ASN A CA 1
ATOM 632 C C . ASN A 1 84 ? 1.225 -3.112 -13.039 1.00 97.19 84 ASN A C 1
ATOM 634 O O . ASN A 1 84 ? 1.319 -3.470 -14.209 1.00 97.19 84 ASN A O 1
ATOM 638 N N . ILE A 1 85 ? 2.252 -3.191 -12.186 1.00 96.75 85 ILE A N 1
ATOM 639 C CA . ILE A 1 85 ? 3.587 -3.688 -12.541 1.00 96.75 85 ILE A CA 1
ATOM 640 C C . ILE A 1 85 ? 3.905 -4.885 -11.635 1.00 96.75 85 ILE A C 1
ATOM 642 O O . ILE A 1 85 ? 3.950 -4.711 -10.417 1.00 96.75 85 ILE A O 1
ATOM 646 N N . PRO A 1 86 ? 4.121 -6.101 -12.160 1.00 96.88 86 PRO A N 1
ATOM 647 C CA . PRO A 1 86 ? 4.493 -7.239 -11.327 1.00 96.88 86 PRO A CA 1
ATOM 648 C C . PRO A 1 86 ? 5.869 -7.008 -10.687 1.00 96.88 86 PRO A C 1
ATOM 650 O O . PRO A 1 86 ? 6.805 -6.567 -11.348 1.00 96.88 86 PRO A O 1
ATOM 653 N N . GLY A 1 87 ? 6.000 -7.315 -9.397 1.00 96.19 87 GLY A N 1
ATOM 654 C CA . GLY A 1 87 ? 7.253 -7.116 -8.675 1.00 96.19 87 GLY A CA 1
ATOM 655 C C . GLY A 1 87 ? 7.120 -7.302 -7.169 1.00 96.19 87 GLY A C 1
ATOM 656 O O . GLY A 1 87 ? 6.053 -7.656 -6.656 1.00 96.19 87 GLY A O 1
ATOM 657 N N . LEU A 1 88 ? 8.225 -7.060 -6.467 1.00 96.69 88 LEU A N 1
ATOM 658 C CA . LEU A 1 88 ? 8.258 -6.967 -5.013 1.00 96.69 88 LEU A CA 1
ATOM 659 C C . LEU A 1 88 ? 7.820 -5.561 -4.589 1.00 96.69 88 LEU A C 1
ATOM 661 O O . LEU A 1 88 ? 8.332 -4.572 -5.107 1.00 96.69 88 LEU A O 1
ATOM 665 N N . TYR A 1 89 ? 6.895 -5.484 -3.636 1.00 97.75 89 TYR A N 1
ATOM 666 C CA . TYR A 1 89 ? 6.376 -4.226 -3.107 1.00 97.75 89 TYR A CA 1
ATOM 667 C C . TYR A 1 89 ? 6.635 -4.133 -1.610 1.00 97.75 89 TYR A C 1
ATOM 669 O O . TYR A 1 89 ? 6.469 -5.118 -0.889 1.00 97.75 89 TYR A O 1
ATOM 677 N N . TYR A 1 90 ? 6.988 -2.933 -1.162 1.00 97.62 90 TYR A N 1
ATOM 678 C CA . TYR A 1 90 ? 7.077 -2.571 0.245 1.00 97.62 90 TYR A CA 1
ATOM 679 C C . TYR A 1 90 ? 5.863 -1.718 0.616 1.00 97.62 90 TYR A C 1
ATOM 681 O O . TYR A 1 90 ? 5.569 -0.731 -0.058 1.00 97.62 90 TYR A O 1
ATOM 689 N N . PHE A 1 91 ? 5.161 -2.112 1.674 1.00 98.00 91 PHE A N 1
ATOM 690 C CA . PHE A 1 91 ? 4.058 -1.356 2.254 1.00 98.00 91 PHE A CA 1
ATOM 691 C C . PHE A 1 91 ? 4.421 -1.048 3.697 1.00 98.00 91 PHE A C 1
ATOM 693 O O . PHE A 1 91 ? 4.912 -1.932 4.390 1.00 98.00 91 PHE A O 1
ATOM 700 N N . SER A 1 92 ? 4.159 0.180 4.129 1.00 97.44 92 SER A N 1
ATOM 701 C CA . SER A 1 92 ? 4.264 0.556 5.531 1.00 97.44 92 SER A CA 1
ATOM 702 C C . SER A 1 92 ? 3.152 1.523 5.893 1.00 97.44 92 SER A C 1
ATOM 704 O O . SER A 1 92 ? 2.681 2.288 5.044 1.00 97.44 92 SER A O 1
ATOM 706 N N . TYR A 1 93 ? 2.710 1.461 7.141 1.00 97.06 93 TYR A N 1
ATOM 707 C CA . TYR A 1 93 ? 1.684 2.346 7.666 1.00 97.06 93 TYR A CA 1
ATOM 708 C C . TYR A 1 93 ? 1.973 2.752 9.107 1.00 97.06 93 TYR A C 1
ATOM 710 O O . TYR A 1 93 ? 2.565 2.008 9.884 1.00 97.06 93 TYR A O 1
ATOM 718 N N . HIS A 1 94 ? 1.473 3.934 9.461 1.00 95.31 94 HIS A N 1
ATOM 719 C CA . HIS A 1 94 ? 1.500 4.481 10.811 1.00 95.31 94 HIS A CA 1
ATOM 720 C C . HIS A 1 94 ? 0.112 5.027 11.135 1.00 95.31 94 HIS A C 1
ATOM 722 O O . HIS A 1 94 ? -0.427 5.850 10.392 1.00 95.31 94 HIS A O 1
ATOM 728 N N . ILE A 1 95 ? -0.485 4.546 12.221 1.00 92.88 95 ILE A N 1
ATOM 729 C CA . ILE A 1 95 ? -1.836 4.907 12.641 1.00 92.88 95 ILE A CA 1
ATOM 730 C C . ILE A 1 95 ? -1.767 5.456 14.056 1.00 92.88 95 ILE A C 1
ATOM 732 O O . ILE A 1 95 ? -1.350 4.763 14.977 1.00 92.88 95 ILE A O 1
ATOM 736 N N . THR A 1 96 ? -2.218 6.694 14.228 1.00 91.44 96 THR A N 1
ATOM 737 C CA . THR A 1 96 ? -2.362 7.303 15.550 1.00 91.44 96 THR A CA 1
ATOM 738 C C . THR A 1 96 ? -3.518 6.649 16.308 1.00 91.44 96 THR A C 1
ATOM 740 O O . THR A 1 96 ? -4.664 6.676 15.852 1.00 91.44 96 THR A O 1
ATOM 743 N N . VAL A 1 97 ? -3.221 6.091 17.477 1.00 88.12 97 VAL A N 1
ATOM 744 C CA . VAL A 1 97 ? -4.168 5.434 18.380 1.00 88.12 97 VAL A CA 1
ATOM 745 C C . VAL A 1 97 ? -4.635 6.459 19.405 1.00 88.12 97 VAL A C 1
ATOM 747 O O . VAL A 1 97 ? -3.852 6.983 20.197 1.00 88.12 97 VAL A O 1
ATOM 750 N N . TYR A 1 98 ? -5.923 6.798 19.363 1.00 84.19 98 TYR A N 1
ATOM 751 C CA . TYR A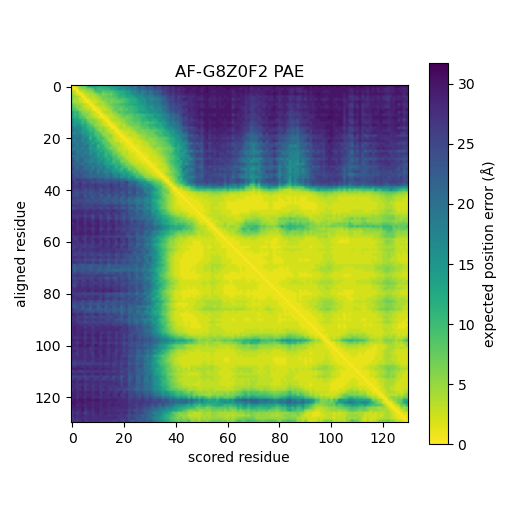 1 98 ? -6.493 7.809 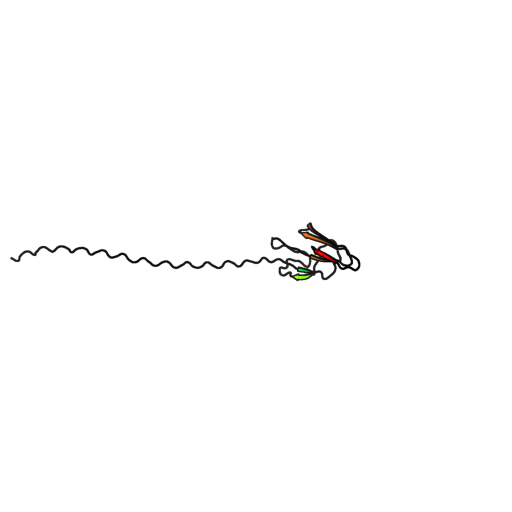20.249 1.00 84.19 98 TYR A CA 1
ATOM 752 C C . TYR A 1 98 ? -7.991 7.575 20.467 1.00 84.19 98 TYR A C 1
ATOM 754 O O . TYR A 1 98 ? -8.743 7.442 19.498 1.00 84.19 98 TYR A O 1
ATOM 762 N N . LEU A 1 99 ? -8.421 7.604 21.734 1.00 81.69 99 LEU A N 1
ATOM 763 C CA . LEU A 1 99 ? -9.787 7.380 22.251 1.00 81.69 99 LEU A CA 1
ATOM 764 C C . LEU A 1 99 ? -10.300 5.937 22.216 1.00 81.69 99 LEU A C 1
ATOM 766 O O . LEU A 1 99 ? -11.205 5.618 22.986 1.00 81.69 99 LEU A O 1
ATOM 770 N N . LYS A 1 100 ? -9.792 5.084 21.323 1.00 85.38 100 LYS A N 1
ATOM 771 C CA . LYS A 1 100 ? -10.196 3.677 21.193 1.00 85.38 100 LYS A CA 1
ATOM 772 C C . LYS A 1 100 ? -9.035 2.821 20.707 1.00 85.38 100 LYS A C 1
ATOM 774 O O . LYS A 1 100 ? -8.188 3.311 19.961 1.00 85.38 100 LYS A O 1
ATOM 779 N N . ASP A 1 101 ? -9.077 1.546 21.078 1.00 89.88 101 ASP A N 1
ATOM 780 C CA . ASP A 1 101 ? -8.182 0.511 20.564 1.00 89.88 101 ASP A CA 1
ATOM 781 C C . ASP A 1 101 ? -8.277 0.421 19.041 1.00 89.88 101 ASP A C 1
ATOM 783 O O . ASP A 1 101 ? -9.348 0.596 18.445 1.00 89.88 101 ASP A O 1
ATOM 787 N N . VAL A 1 102 ? -7.150 0.115 18.407 1.00 90.69 102 VAL A N 1
ATOM 788 C CA . VAL A 1 102 ? -7.046 -0.007 16.957 1.00 90.69 102 VAL A CA 1
ATOM 789 C C . VAL A 1 102 ? -6.617 -1.421 16.611 1.00 90.69 102 VAL A C 1
ATOM 791 O O . VAL A 1 102 ? -5.587 -1.919 17.054 1.00 90.69 102 VAL A O 1
ATOM 794 N N . LYS A 1 103 ? -7.401 -2.063 15.746 1.00 93.12 103 LYS A N 1
ATOM 795 C CA . LYS A 1 103 ? -7.015 -3.301 15.075 1.00 93.12 103 LYS A CA 1
ATOM 796 C C . LYS A 1 103 ? -7.158 -3.104 13.580 1.00 93.12 103 LYS A C 1
ATOM 798 O O . LYS A 1 103 ? -8.263 -2.892 13.086 1.00 93.12 103 LYS A O 1
ATOM 803 N N . VAL A 1 104 ? -6.045 -3.190 12.866 1.00 94.25 104 VAL A N 1
ATOM 804 C CA . VAL A 1 104 ? -6.022 -3.099 11.407 1.00 94.25 104 VAL A CA 1
ATOM 805 C C . VAL A 1 104 ? -5.392 -4.334 10.803 1.00 94.25 104 VAL A C 1
ATOM 807 O O . VAL A 1 104 ? -4.667 -5.093 11.453 1.00 94.25 104 VAL A O 1
ATOM 810 N N . SER A 1 105 ? -5.704 -4.566 9.537 1.00 95.81 105 SER A N 1
ATOM 811 C CA . SER A 1 105 ? -5.091 -5.646 8.782 1.00 95.81 105 SER A CA 1
ATOM 812 C C . SER A 1 105 ? -4.772 -5.167 7.381 1.00 95.81 105 SER A C 1
ATOM 814 O O . SER A 1 105 ? -5.597 -4.514 6.740 1.00 95.81 105 SER A O 1
ATOM 816 N N . LEU A 1 106 ? -3.577 -5.504 6.906 1.00 97.31 106 LEU A N 1
ATOM 817 C CA . LEU A 1 106 ? -3.196 -5.295 5.519 1.00 97.31 106 LEU A CA 1
ATOM 818 C C . LEU A 1 106 ? -3.748 -6.453 4.693 1.00 97.31 106 LEU A C 1
ATOM 820 O O . LEU A 1 106 ? -3.523 -7.618 5.025 1.00 97.31 106 LEU A O 1
ATOM 824 N N . TYR A 1 107 ? -4.457 -6.137 3.612 1.00 97.50 107 TYR A N 1
ATOM 825 C CA . TYR A 1 107 ? -5.060 -7.129 2.727 1.00 97.50 107 TYR A CA 1
ATOM 826 C C . TYR A 1 107 ? -4.328 -7.202 1.389 1.00 97.50 107 TYR A C 1
ATOM 828 O O . TYR A 1 107 ? -4.011 -6.185 0.776 1.00 97.50 107 TYR A O 1
ATOM 836 N N . LYS A 1 108 ? -4.141 -8.425 0.890 1.00 97.69 108 LYS A N 1
ATOM 837 C CA . LYS A 1 108 ? -3.713 -8.720 -0.479 1.00 97.69 108 LYS A CA 1
ATOM 838 C C . LYS A 1 108 ? -4.740 -9.644 -1.117 1.00 97.69 108 LYS A C 1
ATOM 840 O O . LYS A 1 108 ? -4.850 -10.800 -0.715 1.00 97.69 108 LYS A O 1
ATOM 845 N N . LYS A 1 109 ? -5.454 -9.152 -2.137 1.00 95.12 109 LYS A N 1
ATOM 846 C CA . LYS A 1 109 ? -6.495 -9.918 -2.856 1.00 95.12 109 LYS A CA 1
ATOM 847 C C . LYS A 1 109 ? -7.485 -10.579 -1.880 1.00 95.12 109 LYS A C 1
ATOM 849 O O . LYS A 1 109 ? -7.616 -11.799 -1.855 1.00 95.12 109 LYS A O 1
ATOM 854 N N . ASP A 1 110 ? -8.070 -9.755 -1.009 1.00 94.75 110 ASP A N 1
ATOM 855 C CA . ASP A 1 110 ? -9.075 -10.135 -0.001 1.00 94.75 110 ASP A CA 1
ATOM 856 C C . ASP A 1 110 ? -8.609 -11.133 1.075 1.00 94.75 110 ASP A C 1
ATOM 858 O O . ASP A 1 110 ? -9.402 -11.597 1.890 1.00 94.75 110 ASP A O 1
ATOM 862 N N . LYS A 1 111 ? -7.301 -11.404 1.158 1.00 97.12 111 LYS A N 1
ATOM 863 C CA . LYS A 1 111 ? -6.686 -12.165 2.251 1.00 97.12 111 LYS A CA 1
ATOM 864 C C . LYS A 1 111 ? -5.844 -11.245 3.124 1.00 97.12 111 LYS A C 1
ATOM 866 O O . LYS A 1 111 ? -4.995 -10.517 2.607 1.00 97.12 111 LYS A O 1
ATOM 871 N N . ALA A 1 112 ? -6.061 -11.289 4.433 1.00 95.94 112 ALA A N 1
ATOM 872 C CA . ALA A 1 112 ? -5.216 -10.579 5.383 1.00 95.94 112 ALA A CA 1
ATOM 873 C C . ALA A 1 112 ? -3.802 -11.185 5.385 1.00 95.94 112 ALA A C 1
ATOM 875 O O . ALA A 1 112 ? -3.647 -12.405 5.457 1.00 95.94 112 ALA A O 1
ATOM 876 N N . VAL A 1 113 ? -2.783 -10.333 5.274 1.00 97.00 113 VAL A N 1
ATOM 877 C CA . VAL A 1 113 ? -1.360 -10.723 5.244 1.00 97.00 113 VAL A CA 1
ATOM 878 C C . VAL A 1 113 ? -0.573 -10.208 6.445 1.00 97.00 113 VAL A C 1
ATOM 880 O O . VAL A 1 113 ? 0.451 -10.788 6.787 1.00 97.00 113 VAL A O 1
ATOM 883 N N . LEU A 1 114 ? -1.050 -9.142 7.088 1.00 96.38 114 LEU A N 1
ATOM 884 C CA . LEU A 1 114 ? -0.442 -8.541 8.271 1.00 96.38 114 LEU A CA 1
ATOM 885 C C . LEU A 1 114 ? -1.560 -8.061 9.195 1.00 96.38 114 LEU A C 1
ATOM 887 O O . LEU A 1 114 ? -2.567 -7.535 8.716 1.00 96.38 114 LEU A O 1
ATOM 891 N N . PHE A 1 115 ? -1.375 -8.228 10.499 1.00 95.88 115 PHE A N 1
ATOM 892 C CA . PHE A 1 115 ? -2.284 -7.736 11.526 1.00 95.88 115 PHE A CA 1
ATOM 893 C C . PHE A 1 115 ? -1.496 -6.846 12.478 1.00 95.88 115 PHE A C 1
ATOM 895 O O . PHE A 1 115 ? -0.480 -7.284 13.012 1.00 95.88 115 PHE A O 1
ATOM 902 N N . THR A 1 116 ? -1.995 -5.639 12.727 1.00 95.81 116 THR A N 1
ATOM 903 C CA . THR A 1 116 ? -1.468 -4.766 13.780 1.00 95.81 116 THR A CA 1
ATOM 904 C C . THR A 1 116 ? -2.593 -4.472 14.753 1.00 95.81 116 THR A C 1
ATOM 906 O O . THR A 1 116 ? -3.704 -4.115 14.351 1.00 95.81 116 THR A O 1
ATOM 909 N N . TYR A 1 117 ? -2.301 -4.657 16.032 1.00 93.38 117 TYR A N 1
ATOM 910 C CA . TYR A 1 117 ? -3.194 -4.333 17.128 1.00 93.38 117 TYR A CA 1
ATOM 911 C C . TYR A 1 117 ? -2.454 -3.439 18.106 1.00 93.38 117 TYR A C 1
ATOM 913 O O . TYR A 1 117 ? -1.293 -3.702 18.411 1.00 93.38 117 TYR A O 1
ATOM 921 N N . ASP A 1 118 ? -3.148 -2.417 18.581 1.00 91.44 118 ASP A N 1
ATOM 922 C CA . ASP A 1 118 ? -2.644 -1.500 19.582 1.00 91.44 118 ASP A CA 1
ATOM 923 C C . ASP A 1 118 ? -3.800 -1.040 20.476 1.00 91.44 118 ASP A C 1
ATOM 925 O O . ASP A 1 118 ? -4.918 -0.792 20.004 1.00 91.44 118 ASP A O 1
ATOM 929 N N . GLN A 1 119 ? -3.535 -0.989 21.776 1.00 88.69 119 GLN A N 1
ATOM 930 C CA . GLN A 1 119 ? -4.529 -0.718 22.800 1.00 88.69 119 GLN A CA 1
ATOM 931 C C . GLN A 1 119 ? -4.383 0.723 23.272 1.00 88.69 119 GLN A C 1
ATOM 933 O O . GLN A 1 119 ? -3.312 1.149 23.695 1.00 88.69 119 GLN A O 1
ATOM 938 N N . PHE A 1 120 ? -5.481 1.472 23.255 1.00 85.75 120 PHE A N 1
ATOM 939 C CA . PHE A 1 120 ? -5.461 2.841 23.740 1.00 85.75 120 PHE A CA 1
ATOM 940 C C . PHE A 1 120 ? -5.294 2.863 25.264 1.00 85.75 120 PHE A C 1
ATOM 942 O O . PHE A 1 120 ? -6.029 2.200 25.999 1.00 85.75 120 PHE A O 1
ATOM 949 N N . GLN A 1 121 ? -4.356 3.679 25.743 1.00 82.69 121 GLN A N 1
ATOM 950 C CA . GLN A 1 121 ? -4.189 3.976 27.163 1.00 82.69 121 GLN A CA 1
ATOM 951 C C . GLN A 1 121 ? -4.707 5.384 27.457 1.00 82.69 121 GLN A C 1
ATOM 953 O O . GLN A 1 121 ? -4.364 6.339 26.758 1.00 82.69 121 GLN A O 1
ATOM 958 N N . ASP A 1 122 ? -5.540 5.524 28.492 1.00 78.44 122 ASP A N 1
ATOM 959 C CA . ASP A 1 122 ? -6.166 6.807 28.816 1.00 78.44 122 ASP A CA 1
ATOM 960 C C . ASP A 1 122 ? -5.108 7.905 29.034 1.00 78.44 122 ASP A C 1
ATOM 962 O O . ASP A 1 122 ? -4.108 7.705 29.725 1.00 78.44 122 ASP A O 1
ATOM 966 N N . LYS A 1 123 ? -5.340 9.070 28.419 1.00 77.25 123 LYS A N 1
ATOM 967 C CA . LYS A 1 123 ? -4.430 10.234 28.365 1.00 77.25 123 LYS A CA 1
ATOM 968 C C . LYS A 1 123 ? -3.091 10.028 27.638 1.00 77.25 123 LYS A C 1
ATOM 970 O O . LYS A 1 123 ? -2.262 10.936 27.692 1.00 77.25 123 LYS A O 1
ATOM 975 N N . ASN A 1 124 ? -2.890 8.922 26.923 1.00 77.62 124 ASN A N 1
ATOM 976 C CA . ASN A 1 124 ? -1.693 8.700 26.111 1.00 77.62 124 ASN A CA 1
ATOM 977 C C . ASN A 1 124 ? -2.049 8.527 24.626 1.00 77.62 124 ASN A C 1
ATOM 979 O O . ASN A 1 124 ? -2.990 7.816 24.280 1.00 77.62 124 ASN A O 1
ATOM 983 N N . VAL A 1 125 ? -1.323 9.212 23.742 1.00 80.56 125 VAL A N 1
ATOM 984 C CA . VAL A 1 125 ? -1.463 9.034 22.290 1.00 80.56 125 VAL A CA 1
ATOM 985 C C . VAL A 1 125 ? -0.409 8.025 21.863 1.00 80.56 125 VAL A C 1
ATOM 987 O O . VAL A 1 125 ? 0.775 8.286 22.056 1.00 80.56 125 VAL A O 1
ATOM 990 N N . ASP A 1 126 ? -0.837 6.912 21.270 1.00 86.62 126 ASP A N 1
ATOM 991 C CA . ASP A 1 126 ? 0.068 5.850 20.813 1.00 86.62 126 ASP A CA 1
ATOM 992 C C . ASP A 1 126 ? 0.090 5.732 19.278 1.00 86.62 126 ASP A C 1
ATOM 994 O O . ASP A 1 126 ? -0.665 6.418 18.572 1.00 86.62 126 ASP A O 1
ATOM 998 N N . GLN A 1 127 ? 0.967 4.883 18.741 1.00 90.00 127 GLN A N 1
ATOM 999 C CA . GLN A 1 127 ? 1.116 4.649 17.309 1.00 90.00 127 GLN A CA 1
ATOM 1000 C C . GLN A 1 127 ? 1.241 3.161 16.952 1.00 90.00 127 GLN A C 1
ATOM 1002 O O . GLN A 1 127 ? 2.302 2.549 17.080 1.00 90.00 127 GLN A O 1
ATOM 1007 N N . ALA A 1 128 ? 0.226 2.656 16.254 1.00 90.50 128 ALA A N 1
ATOM 1008 C CA . ALA A 1 128 ? 0.260 1.351 15.612 1.00 90.50 128 ALA A CA 1
ATOM 1009 C C . ALA A 1 128 ? 1.000 1.435 14.265 1.00 90.50 128 ALA A C 1
ATOM 1011 O O . ALA A 1 128 ? 0.627 2.232 13.399 1.00 90.50 128 ALA A O 1
ATOM 1012 N N . SER A 1 129 ? 2.030 0.607 14.059 1.00 93.00 129 SER A N 1
ATOM 1013 C CA . SER A 1 129 ? 2.813 0.580 12.808 1.00 93.00 129 SER A CA 1
ATOM 1014 C C . SER A 1 129 ? 2.972 -0.832 12.241 1.00 93.00 129 SER A C 1
ATOM 1016 O O . SER A 1 129 ? 2.835 -1.820 12.968 1.00 93.00 129 SER A O 1
ATOM 1018 N N . GLY A 1 130 ? 3.250 -0.923 10.941 1.00 87.56 130 GLY A N 1
ATOM 1019 C CA . GLY A 1 130 ? 3.481 -2.177 10.222 1.00 87.56 130 GLY A CA 1
ATOM 1020 C C . GLY A 1 130 ? 4.093 -1.976 8.848 1.00 87.56 130 GLY A C 1
ATOM 1021 O O . GLY A 1 130 ? 4.231 -0.802 8.416 1.00 87.56 130 GLY A O 1
#

Organism: Orcinus orca (NCBI:txid9733)

Mean predicted aligned error: 12.89 Å